Protein AF-A0A0B1SIL9-F1 (afdb_monomer_lite)

Organism: Oesophagostomum dentatum (NCBI:txid61180)

pLDDT: mean 81.11, std 19.88, range [37.44, 98.25]

Sequence (105 aa):
VKTVNPLFQSKFLFFVRHPEGQELKFEAFDDGTRKSLGTLTLPLNQLIKEPQMEYYQQTFMLTWGVHQCPMVLTVRLRGFEAAGKKPDIVKENAFSGEILIPHKS

Foldseek 3Di:
DDDLDDDDPDDDDDDDDCQQPDWDKDWDADPVVRHTPFMDIGRQNVLVPDVQSWDAQDWDFGDDPDDTRIDTDIDHDDDDDDPDDDPPDPPPPPPPDDDDDDDDD

InterPro domains:
  IPR000008 C2 domain [PF00168] (2-52)
  IPR035892 C2 domain superfamily [G3DSA:2.60.40.150] (1-82)
  IPR035892 C2 domain superfamily [SSF49562] (2-63)
  IPR051634 Extended Synaptotagmin [PTHR45761] (2-80)

Secondary structure (DSSP, 8-state):
---SS-----------S-GGG-EEEEEEE-TTT--EEEEEEEEHHHHTTSGGGEEEEEEEEES-TTS-EEEEEEEE------TT----------------PPPP-

Radius of gyration: 26.3 Å; chains: 1; bounding box: 76×40×65 Å

Structure (mmCIF, N/CA/C/O backbone):
data_AF-A0A0B1SIL9-F1
#
_entry.id   AF-A0A0B1SIL9-F1
#
loop_
_atom_site.group_PDB
_atom_site.id
_atom_site.type_symbol
_atom_site.label_atom_id
_atom_site.label_alt_id
_atom_site.label_comp_id
_atom_site.label_asym_id
_atom_site.label_entity_id
_atom_site.label_seq_id
_atom_site.pdbx_PDB_ins_code
_atom_site.Cartn_x
_atom_site.Cartn_y
_atom_site.Cartn_z
_atom_site.occupancy
_atom_site.B_iso_or_equiv
_atom_site.auth_seq_id
_atom_site.auth_comp_id
_atom_site.auth_asym_id
_atom_site.auth_atom_id
_atom_site.pdbx_PDB_model_num
ATOM 1 N N . VAL A 1 1 ? 3.093 -3.474 -24.631 1.00 71.25 1 VAL A N 1
ATOM 2 C CA . VAL A 1 1 ? 3.680 -2.109 -24.600 1.00 71.25 1 VAL A CA 1
ATOM 3 C C . VAL A 1 1 ? 4.773 -2.096 -23.542 1.00 71.25 1 VAL A C 1
ATOM 5 O O . VAL A 1 1 ? 4.522 -2.627 -22.470 1.00 7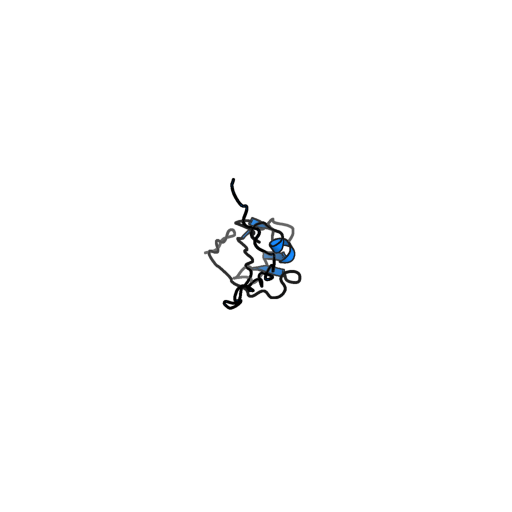1.25 1 VAL A O 1
ATOM 8 N N . LYS A 1 2 ? 5.971 -1.571 -23.834 1.00 84.25 2 LYS A N 1
ATOM 9 C CA . LYS A 1 2 ? 7.045 -1.386 -22.836 1.00 84.25 2 LYS A CA 1
ATOM 10 C C . LYS A 1 2 ? 6.952 0.038 -22.280 1.00 84.25 2 LYS A C 1
ATOM 12 O O . LYS A 1 2 ? 6.829 0.969 -23.068 1.00 84.25 2 LYS A O 1
ATOM 17 N N . THR A 1 3 ? 6.978 0.208 -20.962 1.00 89.38 3 THR A N 1
ATOM 18 C CA . THR A 1 3 ? 6.904 1.524 -20.305 1.00 89.38 3 THR A CA 1
ATOM 19 C C . THR A 1 3 ? 7.561 1.470 -18.928 1.00 89.38 3 THR A C 1
ATOM 21 O O . THR A 1 3 ? 7.523 0.431 -18.276 1.00 89.38 3 THR A O 1
ATOM 24 N N . VAL A 1 4 ? 8.135 2.592 -18.489 1.00 87.19 4 VAL A N 1
ATOM 25 C CA . VAL A 1 4 ? 8.618 2.799 -17.109 1.00 87.19 4 VAL A CA 1
ATOM 26 C C . VAL A 1 4 ? 7.605 3.550 -16.237 1.00 87.19 4 VAL A C 1
ATOM 28 O O . VAL A 1 4 ? 7.823 3.715 -15.045 1.00 87.19 4 VAL A O 1
ATOM 31 N N . ASN A 1 5 ? 6.487 3.984 -16.827 1.00 90.12 5 ASN A N 1
ATOM 32 C CA . ASN A 1 5 ? 5.357 4.604 -16.139 1.00 90.12 5 ASN A CA 1
ATOM 33 C C . ASN A 1 5 ? 4.074 3.817 -16.468 1.00 90.12 5 ASN A C 1
ATOM 35 O O . ASN A 1 5 ? 3.294 4.235 -17.332 1.00 90.12 5 ASN A O 1
ATOM 39 N N . PRO A 1 6 ? 3.912 2.603 -15.913 1.00 92.00 6 PRO A N 1
ATOM 40 C CA . PRO A 1 6 ? 2.749 1.772 -16.186 1.00 92.00 6 PRO A CA 1
ATOM 41 C C . PRO A 1 6 ? 1.500 2.339 -15.503 1.00 92.00 6 PRO A C 1
ATOM 43 O O . PRO A 1 6 ? 1.533 2.730 -14.339 1.00 92.00 6 PRO A O 1
ATOM 46 N N . LEU A 1 7 ? 0.374 2.329 -16.218 1.00 93.12 7 LEU A N 1
ATOM 47 C CA . LEU A 1 7 ? -0.933 2.659 -15.659 1.00 93.12 7 LEU A CA 1
ATOM 48 C C . LEU A 1 7 ? -1.717 1.369 -15.421 1.00 93.12 7 LEU A C 1
ATOM 50 O O . LEU A 1 7 ? -2.066 0.667 -16.369 1.00 93.12 7 LEU A O 1
ATOM 54 N N . PHE A 1 8 ? -2.032 1.090 -14.160 1.00 88.50 8 PHE A N 1
ATOM 55 C CA . PHE A 1 8 ? -2.903 -0.016 -13.779 1.00 88.50 8 PHE A CA 1
ATOM 56 C C . PHE A 1 8 ? -4.221 0.544 -13.249 1.00 88.50 8 PHE A C 1
ATOM 58 O O . PHE A 1 8 ? -4.250 1.221 -12.227 1.00 88.50 8 PHE A O 1
ATOM 65 N N . GLN A 1 9 ? -5.326 0.247 -13.929 1.00 89.19 9 GLN A N 1
ATOM 66 C CA . GLN A 1 9 ? -6.681 0.596 -13.479 1.00 89.19 9 GLN A CA 1
ATOM 67 C C . GLN A 1 9 ? -7.349 -0.595 -12.779 1.00 89.19 9 GLN A C 1
ATOM 69 O O . GLN A 1 9 ? -8.524 -0.890 -12.984 1.00 89.19 9 GLN A O 1
ATOM 74 N N . SER A 1 10 ? -6.569 -1.314 -11.974 1.00 93.94 10 SER A N 1
ATOM 75 C CA . SER A 1 10 ? -7.004 -2.531 -11.294 1.00 93.94 10 SER A CA 1
ATOM 76 C C . SER A 1 10 ? -7.476 -2.229 -9.876 1.00 93.94 10 SER A C 1
ATOM 78 O O . SER A 1 10 ? -6.916 -1.376 -9.188 1.00 93.94 10 SER A O 1
ATOM 80 N N . LYS A 1 11 ? -8.485 -2.972 -9.413 1.00 94.31 11 LYS A N 1
ATOM 81 C CA . LYS A 1 11 ? -8.968 -2.928 -8.030 1.00 94.31 11 LYS A CA 1
ATOM 82 C C . LYS A 1 11 ? -8.827 -4.304 -7.397 1.00 94.31 11 LYS A C 1
ATOM 84 O O . LYS A 1 11 ? -9.345 -5.282 -7.925 1.00 94.31 11 LYS A O 1
ATOM 89 N N . PHE A 1 12 ? -8.176 -4.349 -6.241 1.00 95.69 12 PHE A N 1
ATOM 90 C CA . PHE A 1 12 ? -7.998 -5.561 -5.448 1.00 95.69 12 PHE A CA 1
ATOM 91 C C . PHE A 1 12 ? -8.773 -5.437 -4.135 1.00 95.69 12 PHE A C 1
ATOM 93 O O . PHE A 1 12 ? -8.905 -4.342 -3.585 1.00 95.69 12 PHE A O 1
ATOM 100 N N . LEU A 1 13 ? -9.315 -6.554 -3.653 1.00 95.19 13 LEU A N 1
ATOM 101 C CA . LEU A 1 13 ? -10.065 -6.635 -2.402 1.00 95.19 13 LEU A CA 1
ATOM 102 C C . LEU A 1 13 ? -9.476 -7.752 -1.549 1.00 95.19 13 LEU A C 1
ATOM 104 O O . LEU A 1 13 ? -9.231 -8.850 -2.042 1.00 95.19 13 LEU A O 1
ATOM 108 N N . PHE A 1 14 ? -9.287 -7.465 -0.266 1.00 94.56 14 PHE A N 1
ATOM 109 C CA . PHE A 1 14 ? -8.729 -8.397 0.702 1.00 94.56 14 PHE A CA 1
ATOM 110 C C . PHE A 1 14 ? -9.626 -8.423 1.935 1.00 94.56 14 PHE A C 1
ATOM 112 O O . PHE A 1 14 ? -10.068 -7.374 2.404 1.00 94.56 14 PHE A O 1
ATOM 119 N N . PHE A 1 15 ? -9.878 -9.615 2.475 1.00 93.50 15 PHE A N 1
ATOM 120 C CA . PHE A 1 15 ? -10.466 -9.743 3.804 1.00 93.50 15 PHE A CA 1
ATOM 121 C C . PHE A 1 15 ? -9.363 -9.626 4.855 1.00 93.50 15 PHE A C 1
ATOM 123 O O . PHE A 1 15 ? -8.370 -10.350 4.809 1.00 93.50 15 PHE A O 1
ATOM 130 N N . VAL A 1 16 ? -9.561 -8.720 5.808 1.00 92.25 16 VAL A N 1
ATOM 131 C CA . VAL A 1 16 ? -8.613 -8.395 6.879 1.00 92.25 16 VAL A CA 1
ATOM 132 C C . VAL A 1 16 ? -9.298 -8.699 8.210 1.00 92.25 16 VAL A C 1
ATOM 134 O O . VAL A 1 16 ? -10.446 -8.304 8.401 1.00 92.25 16 VAL A O 1
ATOM 137 N N . ARG A 1 17 ? -8.633 -9.438 9.108 1.00 88.00 17 ARG A N 1
ATOM 138 C CA . ARG A 1 17 ? -9.217 -9.842 10.407 1.00 88.00 17 ARG A CA 1
ATOM 139 C C . ARG A 1 17 ? -8.736 -8.962 11.560 1.00 88.00 17 ARG A C 1
ATOM 141 O O . ARG A 1 17 ? -9.561 -8.419 12.279 1.00 88.00 17 ARG A O 1
ATOM 148 N N . HIS A 1 18 ? -7.420 -8.822 11.702 1.00 90.00 18 HIS A N 1
ATOM 149 C CA . HIS A 1 18 ? -6.767 -8.037 12.755 1.00 90.00 18 HIS A CA 1
ATOM 150 C C . HIS A 1 18 ? -5.871 -6.982 12.093 1.00 90.00 18 HIS A C 1
ATOM 152 O O . HIS A 1 18 ? -4.668 -7.214 11.933 1.00 90.00 18 HIS A O 1
ATOM 158 N N . PRO A 1 19 ? -6.447 -5.871 11.596 1.00 92.19 19 PRO A N 1
ATOM 159 C CA . PRO A 1 19 ? -5.714 -4.892 10.796 1.00 92.19 19 PRO A CA 1
ATOM 160 C C . PRO A 1 19 ? -4.514 -4.288 11.546 1.00 92.19 19 PRO A C 1
ATOM 162 O O . PRO A 1 19 ? -3.487 -4.013 10.941 1.00 92.19 19 PRO A O 1
ATOM 165 N N . GLU A 1 20 ? -4.573 -4.147 12.866 1.00 92.69 20 GLU A N 1
ATOM 166 C CA . GLU A 1 20 ? -3.492 -3.603 13.691 1.00 92.69 20 GLU A CA 1
ATOM 167 C C . GLU A 1 20 ? -2.175 -4.400 13.634 1.00 92.69 20 GLU A C 1
ATOM 169 O O . GLU A 1 20 ? -1.107 -3.822 13.843 1.00 92.69 20 GLU A O 1
ATOM 174 N N . GLY A 1 21 ? -2.240 -5.700 13.325 1.00 92.88 21 GLY A N 1
ATOM 175 C CA . GLY A 1 21 ? -1.082 -6.592 13.208 1.00 92.88 21 GLY A CA 1
ATOM 176 C C . GLY A 1 21 ? -0.768 -7.026 11.775 1.00 92.88 21 GLY A C 1
ATOM 177 O O . GLY A 1 21 ? 0.032 -7.938 11.581 1.00 92.88 21 GLY A O 1
ATOM 178 N N . GLN A 1 22 ? -1.427 -6.434 10.775 1.00 96.62 22 GLN A N 1
ATOM 179 C CA . GLN A 1 22 ? -1.303 -6.834 9.374 1.00 96.62 22 GLN A CA 1
ATOM 180 C C . GLN A 1 22 ? -0.716 -5.721 8.502 1.00 96.62 22 GLN A C 1
ATOM 182 O O . GLN A 1 22 ? -0.779 -4.530 8.809 1.00 96.62 22 GLN A O 1
ATOM 187 N N . GLU A 1 23 ? -0.139 -6.132 7.378 1.00 96.94 23 GLU A N 1
ATOM 188 C CA . GLU A 1 23 ? 0.521 -5.260 6.412 1.00 96.94 23 GLU A CA 1
ATOM 189 C C . GLU A 1 23 ? 0.127 -5.654 4.985 1.00 96.94 23 GLU A C 1
ATOM 191 O O . GLU A 1 23 ? -0.055 -6.835 4.680 1.00 96.94 23 GLU A O 1
ATOM 196 N N . LEU A 1 24 ? 0.001 -4.661 4.105 1.00 96.12 24 LEU A N 1
ATOM 197 C CA . LEU A 1 24 ? -0.116 -4.870 2.665 1.00 96.12 24 LEU A CA 1
ATOM 198 C C . LEU A 1 24 ? 1.270 -4.759 2.038 1.00 96.12 24 LEU A C 1
ATOM 200 O O . LEU A 1 24 ? 1.936 -3.735 2.184 1.00 96.12 24 LEU A O 1
ATOM 204 N N . LYS A 1 25 ? 1.694 -5.805 1.328 1.00 95.75 25 LYS A N 1
ATOM 205 C CA . LYS A 1 25 ? 2.962 -5.826 0.596 1.00 95.75 25 LYS A CA 1
ATOM 206 C C . LYS A 1 25 ? 2.706 -5.711 -0.891 1.00 95.75 25 LYS A C 1
ATOM 208 O O . LYS A 1 25 ? 1.916 -6.465 -1.453 1.00 95.75 25 LYS A O 1
ATOM 213 N N . PHE A 1 26 ? 3.422 -4.795 -1.512 1.00 93.56 26 PHE A N 1
ATOM 214 C CA . PHE A 1 26 ? 3.458 -4.598 -2.944 1.00 93.56 26 PHE A CA 1
ATOM 215 C C . PHE A 1 26 ? 4.864 -4.917 -3.420 1.00 93.56 26 PHE A C 1
ATOM 217 O O . PHE A 1 26 ? 5.845 -4.501 -2.805 1.00 93.56 26 PHE A O 1
ATOM 224 N N . GLU A 1 27 ? 4.949 -5.622 -4.535 1.00 92.94 27 GLU A N 1
ATOM 225 C CA . GLU A 1 27 ? 6.191 -5.829 -5.258 1.00 92.94 27 GLU A CA 1
ATOM 226 C C . GLU A 1 27 ? 5.937 -5.504 -6.724 1.00 92.94 27 GLU A C 1
ATOM 228 O O . GLU A 1 27 ? 5.012 -6.030 -7.343 1.00 92.94 27 GLU A O 1
ATOM 233 N N . ALA A 1 28 ? 6.749 -4.604 -7.264 1.00 90.62 28 ALA A N 1
ATOM 234 C CA . ALA A 1 28 ? 6.832 -4.386 -8.692 1.00 90.62 28 ALA A CA 1
ATOM 235 C C . ALA A 1 28 ? 7.937 -5.288 -9.237 1.00 90.62 28 ALA A C 1
ATOM 237 O O . ALA A 1 28 ? 9.032 -5.332 -8.683 1.00 90.62 28 ALA A O 1
ATOM 238 N N . PHE A 1 29 ? 7.676 -5.977 -10.340 1.00 90.56 29 PHE A N 1
ATOM 239 C CA . PHE A 1 29 ? 8.678 -6.765 -11.044 1.00 90.56 29 PHE A CA 1
ATOM 240 C C . PHE A 1 29 ? 8.540 -6.557 -12.548 1.00 90.56 29 PHE A C 1
ATOM 242 O O . PHE A 1 29 ? 7.453 -6.297 -13.066 1.00 90.56 29 PHE A O 1
ATOM 249 N N . ASP A 1 30 ? 9.659 -6.664 -13.254 1.00 89.94 30 ASP A N 1
ATOM 250 C CA . ASP A 1 30 ? 9.680 -6.668 -14.708 1.00 89.94 30 ASP A CA 1
ATOM 251 C C . ASP A 1 30 ? 9.194 -8.033 -15.214 1.00 89.94 30 ASP A C 1
ATOM 253 O O . ASP A 1 30 ? 9.762 -9.070 -14.875 1.00 89.94 30 ASP A O 1
ATOM 257 N N . ASP A 1 31 ? 8.124 -8.054 -16.010 1.00 89.69 31 ASP A N 1
ATOM 258 C CA . ASP A 1 31 ? 7.490 -9.306 -16.449 1.00 89.69 31 ASP A CA 1
ATOM 259 C C . ASP A 1 31 ? 8.392 -10.141 -17.378 1.00 89.69 31 ASP A C 1
ATOM 261 O O . ASP A 1 31 ? 8.342 -11.370 -17.353 1.00 89.69 31 ASP A O 1
ATOM 265 N N . GLY A 1 32 ? 9.266 -9.489 -18.155 1.00 90.56 32 GLY A N 1
ATOM 266 C CA . GLY A 1 32 ? 10.164 -10.168 -19.092 1.00 90.56 32 GLY A CA 1
ATOM 267 C C . GLY A 1 32 ? 11.365 -10.825 -18.411 1.00 90.56 32 GLY A C 1
ATOM 268 O O . GLY A 1 32 ? 11.687 -11.977 -18.685 1.00 90.56 32 GLY A O 1
ATOM 269 N N . THR A 1 33 ? 12.032 -10.095 -17.520 1.00 91.81 33 THR A N 1
ATOM 270 C CA . THR A 1 33 ? 13.249 -10.533 -16.817 1.00 91.81 33 THR A CA 1
ATOM 271 C C . THR A 1 33 ? 12.967 -11.164 -15.457 1.00 91.81 33 THR A C 1
ATOM 273 O O . THR A 1 33 ? 13.878 -11.726 -14.854 1.00 91.81 33 THR A O 1
ATOM 276 N N . ARG A 1 34 ? 11.727 -11.059 -14.956 1.00 90.94 34 ARG A N 1
ATOM 277 C CA . ARG A 1 34 ? 11.308 -11.447 -13.596 1.00 90.94 34 ARG A CA 1
ATOM 278 C C . ARG A 1 34 ? 12.083 -10.740 -12.478 1.00 90.94 34 ARG A C 1
ATOM 280 O O . ARG A 1 34 ? 12.044 -11.174 -11.331 1.00 90.94 34 ARG A O 1
ATOM 287 N N . LYS A 1 35 ? 12.785 -9.648 -12.788 1.00 89.75 35 LYS A N 1
ATOM 288 C CA . LYS A 1 35 ? 13.575 -8.894 -11.813 1.00 89.75 35 LYS A CA 1
ATOM 289 C C . LYS A 1 35 ? 12.670 -7.996 -10.968 1.00 89.75 35 LYS A C 1
ATOM 291 O O . LYS A 1 35 ? 11.854 -7.262 -11.520 1.00 89.75 35 LYS A O 1
ATOM 296 N N . SER A 1 36 ? 12.864 -8.005 -9.648 1.00 90.06 36 SER A N 1
ATOM 297 C CA . SER A 1 36 ? 12.205 -7.061 -8.737 1.00 90.06 36 SER A CA 1
ATOM 298 C C . SER A 1 36 ? 12.644 -5.621 -9.040 1.00 90.06 36 SER A C 1
ATOM 300 O O . SER A 1 36 ? 13.833 -5.339 -9.212 1.00 90.06 36 SER A O 1
ATOM 302 N N . LEU A 1 37 ? 11.670 -4.721 -9.144 1.00 89.56 37 LEU A N 1
ATOM 303 C CA . LEU A 1 37 ? 11.828 -3.288 -9.408 1.00 89.56 37 LEU A CA 1
ATOM 304 C C . LEU A 1 37 ? 11.625 -2.443 -8.149 1.00 89.56 37 LEU A C 1
ATOM 306 O O . LEU A 1 37 ? 11.930 -1.253 -8.163 1.00 89.56 37 LEU A O 1
ATOM 310 N N . GLY A 1 38 ? 11.102 -3.040 -7.080 1.00 91.75 38 GLY A N 1
ATOM 311 C CA . GLY A 1 38 ? 10.857 -2.342 -5.832 1.00 91.75 38 GLY A CA 1
ATOM 312 C C . GLY A 1 38 ? 9.766 -2.993 -5.001 1.00 91.75 38 GLY A C 1
ATOM 313 O O . GLY A 1 38 ? 8.860 -3.627 -5.544 1.00 91.75 38 GLY A O 1
ATOM 314 N N . THR A 1 39 ? 9.817 -2.801 -3.684 1.00 93.56 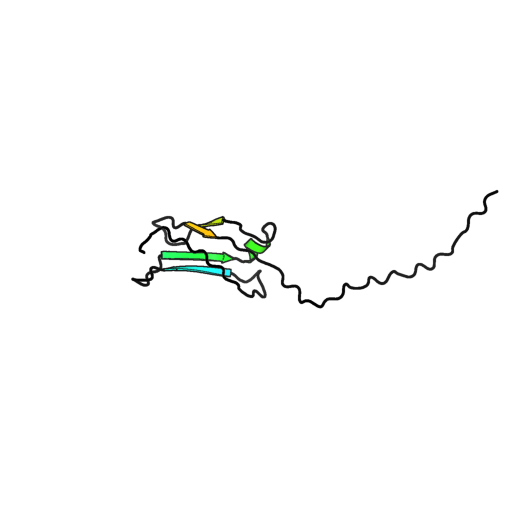39 THR A N 1
ATOM 315 C CA . THR A 1 39 ? 8.741 -3.237 -2.784 1.00 93.56 39 THR A CA 1
ATOM 316 C C . THR A 1 39 ? 8.208 -2.091 -1.939 1.00 93.56 39 THR A C 1
ATOM 318 O O . THR A 1 39 ? 8.935 -1.157 -1.610 1.00 93.56 39 THR A O 1
ATOM 321 N N . LEU A 1 40 ? 6.939 -2.166 -1.560 1.00 93.88 40 LEU A N 1
ATOM 322 C CA . LEU A 1 40 ? 6.312 -1.286 -0.580 1.00 93.88 40 LEU A CA 1
ATOM 323 C C . LEU A 1 40 ? 5.614 -2.154 0.458 1.00 93.88 40 LEU A C 1
ATOM 325 O O . LEU A 1 40 ? 4.817 -3.021 0.113 1.00 93.88 40 LEU A O 1
ATOM 329 N N . THR A 1 41 ? 5.880 -1.880 1.727 1.00 95.75 41 THR A N 1
ATOM 330 C CA . THR A 1 41 ? 5.152 -2.470 2.849 1.00 95.75 41 THR A CA 1
ATOM 331 C C . THR A 1 41 ? 4.337 -1.368 3.505 1.00 95.75 41 THR A C 1
ATOM 333 O O . THR A 1 41 ? 4.905 -0.386 3.975 1.00 95.75 41 THR A O 1
ATOM 336 N N . LEU A 1 42 ? 3.016 -1.529 3.528 1.00 96.06 42 LEU A N 1
ATOM 337 C CA . LEU A 1 42 ? 2.073 -0.602 4.142 1.00 96.06 42 LEU A CA 1
ATOM 338 C C . LEU A 1 42 ? 1.442 -1.250 5.386 1.00 96.06 42 LEU A C 1
ATOM 340 O O . LEU A 1 42 ? 0.552 -2.096 5.244 1.00 96.06 42 LEU A O 1
ATOM 344 N N . PRO A 1 43 ? 1.864 -0.865 6.601 1.00 96.56 43 PRO A N 1
ATOM 345 C CA . PRO A 1 43 ? 1.221 -1.300 7.834 1.00 96.56 43 PRO A CA 1
ATOM 346 C C . PRO A 1 43 ? -0.231 -0.811 7.898 1.00 96.56 43 PRO A C 1
ATOM 348 O O . PRO A 1 43 ? -0.507 0.387 7.796 1.00 96.56 43 PRO A O 1
ATOM 351 N N . LEU A 1 44 ? -1.184 -1.720 8.106 1.00 96.75 44 LEU A N 1
ATOM 352 C CA . LEU A 1 44 ? -2.599 -1.347 8.175 1.00 96.75 44 LEU A CA 1
ATOM 353 C C . LEU A 1 44 ? -2.926 -0.550 9.447 1.00 96.75 44 LEU A C 1
ATOM 355 O O . LEU A 1 44 ? -3.866 0.241 9.449 1.00 96.75 44 LEU A O 1
ATOM 359 N N . ASN A 1 45 ? -2.112 -0.671 10.498 1.00 95.88 45 ASN A N 1
ATOM 360 C CA . ASN A 1 45 ? -2.236 0.136 11.713 1.00 95.88 45 ASN A CA 1
ATOM 361 C C . ASN A 1 45 ? -2.048 1.651 11.484 1.00 95.88 45 ASN A C 1
ATOM 363 O O . ASN A 1 45 ? -2.530 2.443 12.295 1.00 95.88 45 ASN A O 1
ATOM 367 N N . GLN A 1 46 ? -1.356 2.060 10.414 1.00 95.31 46 GLN A N 1
ATOM 368 C CA . GLN A 1 46 ? -1.236 3.459 10.006 1.00 95.31 46 GLN A CA 1
ATOM 369 C C . GLN A 1 46 ? -2.511 3.898 9.290 1.00 95.31 46 GLN A C 1
ATOM 371 O O . GLN A 1 46 ? -3.119 4.885 9.690 1.00 95.31 46 GLN A O 1
ATOM 376 N N . LEU A 1 47 ? -2.991 3.088 8.340 1.00 96.75 47 LEU A N 1
ATOM 377 C CA . LEU A 1 47 ? -4.221 3.353 7.590 1.00 96.75 47 LEU A CA 1
ATOM 378 C C . LEU A 1 47 ? -5.452 3.515 8.495 1.00 96.75 47 LEU A C 1
ATOM 380 O O . LEU A 1 47 ? -6.291 4.365 8.229 1.00 96.75 47 LEU A O 1
ATOM 384 N N . ILE A 1 48 ? -5.566 2.734 9.576 1.00 95.62 48 ILE A N 1
ATOM 385 C CA . ILE A 1 48 ? -6.678 2.847 10.543 1.00 95.62 48 ILE A CA 1
ATOM 386 C C . ILE A 1 48 ? -6.752 4.246 11.180 1.00 95.62 48 ILE A C 1
ATOM 388 O O . ILE A 1 48 ? -7.832 4.691 11.559 1.00 95.62 48 ILE A O 1
ATOM 392 N N . LYS A 1 49 ? -5.613 4.930 11.327 1.00 95.69 49 LYS A N 1
ATOM 393 C CA . LYS A 1 49 ? -5.527 6.241 11.988 1.00 95.69 49 LYS A CA 1
ATOM 394 C C . LYS A 1 49 ? -5.858 7.399 11.048 1.00 95.69 49 LYS A C 1
ATOM 396 O O . LYS A 1 49 ? -6.047 8.516 11.523 1.00 95.69 49 LYS A O 1
ATOM 401 N N . GLU A 1 50 ? -5.925 7.142 9.746 1.00 97.38 50 GLU A N 1
ATOM 402 C CA . GLU A 1 50 ? -6.241 8.160 8.752 1.00 97.38 50 GLU A CA 1
ATOM 403 C C . GLU A 1 50 ? -7.735 8.512 8.751 1.00 97.38 50 GLU A C 1
ATOM 405 O O . GLU A 1 50 ? -8.588 7.659 9.039 1.00 97.38 50 GLU A O 1
ATOM 410 N N . PRO A 1 51 ? -8.095 9.746 8.356 1.00 96.75 51 PRO A N 1
ATOM 411 C CA . PRO A 1 51 ? -9.479 10.108 8.091 1.00 96.75 51 PRO A CA 1
ATOM 412 C C . PRO A 1 51 ? -10.128 9.119 7.123 1.00 96.75 51 PRO A C 1
ATOM 414 O O . PRO A 1 51 ? -9.565 8.771 6.087 1.00 96.75 51 PRO A O 1
ATOM 417 N N . GLN A 1 52 ? -11.327 8.648 7.472 1.00 96.06 52 GLN A N 1
ATOM 418 C CA . GLN A 1 52 ? -12.066 7.653 6.683 1.00 96.06 52 GLN A CA 1
ATOM 419 C C . GLN A 1 52 ? -11.299 6.335 6.454 1.00 96.06 52 GLN A C 1
ATOM 421 O O . GLN A 1 52 ? -11.693 5.557 5.584 1.00 96.06 52 GLN A O 1
ATOM 426 N N . MET A 1 53 ? -10.238 6.066 7.225 1.00 97.31 53 MET A N 1
ATOM 427 C CA . MET A 1 53 ? -9.332 4.929 7.050 1.00 97.31 53 MET A CA 1
ATOM 428 C C . MET A 1 53 ? -8.874 4.774 5.591 1.00 97.31 53 MET A C 1
ATOM 430 O O . MET A 1 53 ? -9.021 3.706 4.977 1.00 97.31 53 MET A O 1
ATOM 434 N N . GLU A 1 54 ? -8.425 5.882 5.000 1.00 98.19 54 GLU A N 1
ATOM 435 C CA . GLU A 1 54 ? -8.163 5.996 3.571 1.00 98.19 54 GLU A CA 1
ATOM 436 C C . GLU A 1 54 ? -6.877 6.766 3.254 1.00 98.19 54 GLU A C 1
ATOM 438 O O . GLU A 1 54 ? -6.668 7.880 3.718 1.00 98.19 54 GLU A O 1
ATOM 443 N N . TYR A 1 55 ? -6.078 6.196 2.350 1.00 98.25 55 TYR A N 1
ATOM 444 C CA . TYR A 1 55 ? -5.127 6.938 1.531 1.00 98.25 55 TYR A CA 1
ATOM 445 C C . TYR A 1 55 ? -5.756 7.149 0.157 1.00 98.25 55 TYR A C 1
ATOM 447 O O . TYR A 1 55 ? -6.025 6.174 -0.546 1.00 98.25 55 TYR A O 1
ATOM 455 N N . TYR A 1 56 ? -6.004 8.396 -0.237 1.00 97.69 56 TYR A N 1
ATOM 456 C CA . TYR A 1 56 ? -6.605 8.719 -1.531 1.00 97.69 56 TYR A CA 1
ATOM 457 C C . TYR A 1 56 ? -5.555 9.278 -2.490 1.00 97.69 56 TYR A C 1
ATOM 459 O O . TYR A 1 56 ? -4.997 10.338 -2.227 1.00 97.69 56 TYR A O 1
ATOM 467 N N . GLN A 1 57 ? -5.303 8.573 -3.600 1.00 96.50 57 GLN A N 1
ATOM 468 C CA . GLN A 1 57 ? -4.298 8.951 -4.607 1.00 96.50 57 GLN A CA 1
ATOM 469 C C . GLN A 1 57 ? -2.939 9.341 -3.995 1.00 96.50 57 GLN A C 1
ATOM 471 O O . GLN A 1 57 ? -2.288 10.293 -4.422 1.00 96.50 57 GLN A O 1
ATOM 476 N N . GLN A 1 58 ? -2.513 8.598 -2.975 1.00 97.00 58 GLN A N 1
ATOM 477 C CA . GLN A 1 58 ? -1.276 8.853 -2.253 1.00 97.00 58 GLN A CA 1
ATOM 478 C C . GLN A 1 58 ? -0.089 8.280 -3.028 1.00 97.00 58 GLN A C 1
ATOM 480 O O . GLN A 1 58 ? -0.132 7.136 -3.490 1.00 97.00 58 GLN A O 1
ATOM 485 N N . THR A 1 59 ? 0.987 9.060 -3.128 1.00 95.50 59 THR A N 1
ATOM 486 C CA . THR A 1 59 ? 2.272 8.587 -3.651 1.00 95.50 59 THR A CA 1
ATOM 487 C C . THR A 1 59 ? 3.048 7.871 -2.552 1.00 95.50 59 THR A C 1
ATOM 489 O O . THR A 1 59 ? 3.281 8.433 -1.479 1.00 95.50 59 THR A O 1
ATOM 492 N N . PHE A 1 60 ? 3.487 6.654 -2.850 1.00 94.12 60 PHE A N 1
ATOM 493 C CA . PHE A 1 60 ? 4.385 5.844 -2.037 1.00 94.12 60 PHE A CA 1
ATOM 494 C C . PHE A 1 60 ? 5.672 5.569 -2.811 1.00 94.12 60 PHE A C 1
ATOM 496 O O . PHE A 1 60 ? 5.641 5.426 -4.032 1.00 94.12 60 PHE A O 1
ATOM 503 N N . MET A 1 61 ? 6.798 5.464 -2.109 1.00 92.62 61 MET A N 1
ATOM 504 C CA . MET A 1 61 ? 8.083 5.143 -2.731 1.00 92.62 61 MET A CA 1
ATOM 505 C C . MET A 1 61 ? 8.376 3.661 -2.544 1.00 92.62 61 MET A C 1
ATOM 507 O O . MET A 1 61 ? 8.349 3.167 -1.415 1.00 92.62 61 MET A O 1
ATOM 511 N N . LEU A 1 62 ? 8.661 2.955 -3.637 1.00 91.50 62 LEU A N 1
ATOM 512 C CA . LEU A 1 62 ? 9.176 1.597 -3.537 1.00 91.50 62 LEU A CA 1
ATOM 513 C C . LEU A 1 62 ? 10.624 1.627 -3.025 1.00 91.50 62 LEU A C 1
ATOM 515 O O . LEU A 1 62 ? 11.393 2.544 -3.320 1.00 91.50 62 LEU A O 1
ATOM 519 N N . THR A 1 63 ? 10.991 0.610 -2.252 1.00 85.25 63 THR A N 1
ATOM 520 C CA . THR A 1 63 ? 12.368 0.357 -1.818 1.00 85.25 63 THR A CA 1
ATOM 521 C C . THR A 1 63 ? 13.270 0.028 -3.020 1.00 85.25 63 THR A C 1
ATOM 523 O O . THR A 1 63 ? 12.759 -0.245 -4.103 1.00 85.25 63 THR A O 1
ATOM 526 N N . TRP A 1 64 ? 14.596 0.021 -2.800 1.00 70.94 64 TRP A N 1
ATOM 527 C CA . TRP A 1 64 ? 15.725 -0.073 -3.757 1.00 70.94 64 TRP A CA 1
ATOM 528 C C . TRP A 1 64 ? 16.356 1.284 -4.128 1.00 70.94 64 TRP A C 1
ATOM 530 O O . TRP A 1 64 ? 15.963 1.990 -5.053 1.00 70.94 64 TRP A O 1
ATOM 540 N N . GLY A 1 65 ? 17.385 1.646 -3.352 1.00 57.06 65 GLY A N 1
ATOM 541 C CA . GLY A 1 65 ? 18.080 2.929 -3.404 1.00 57.06 65 GLY A CA 1
ATOM 542 C C . GLY A 1 65 ? 19.095 3.036 -4.535 1.00 57.06 65 GLY A C 1
ATOM 543 O O . GLY A 1 65 ? 20.268 2.765 -4.327 1.00 57.06 65 GLY A O 1
ATOM 544 N N . VAL A 1 66 ? 18.635 3.489 -5.701 1.00 56.88 66 VAL A N 1
ATOM 545 C CA . VAL A 1 66 ? 19.429 4.330 -6.627 1.00 56.88 66 VAL A CA 1
ATOM 546 C C . VAL A 1 66 ? 18.513 5.189 -7.511 1.00 56.88 66 VAL A C 1
ATOM 548 O O . VAL A 1 66 ? 18.898 6.275 -7.933 1.00 56.88 66 VAL A O 1
ATOM 551 N N . HIS A 1 67 ? 17.270 4.746 -7.732 1.00 61.69 67 HIS A N 1
ATOM 552 C CA . HIS A 1 67 ? 16.235 5.493 -8.442 1.00 61.69 67 HIS A CA 1
ATOM 553 C C . HIS A 1 67 ? 14.963 5.542 -7.593 1.00 61.69 67 HIS A C 1
ATOM 555 O O . HIS A 1 67 ? 14.510 4.527 -7.078 1.00 61.69 67 HIS A O 1
ATOM 561 N N . GLN A 1 68 ? 14.393 6.734 -7.438 1.00 72.00 68 GLN A N 1
ATOM 562 C CA . GLN A 1 68 ? 13.092 6.918 -6.803 1.00 72.00 68 GLN A CA 1
ATOM 563 C C . GLN A 1 68 ? 12.018 6.262 -7.689 1.00 72.00 68 GLN A C 1
ATOM 565 O O . GLN A 1 68 ? 11.854 6.671 -8.838 1.00 72.00 68 GLN A O 1
ATOM 570 N N . CYS A 1 69 ? 11.301 5.254 -7.184 1.00 86.38 69 CYS A N 1
ATOM 571 C CA . CYS A 1 69 ? 10.209 4.596 -7.908 1.00 86.38 69 CYS A CA 1
ATOM 572 C C . CYS A 1 69 ? 8.869 4.914 -7.222 1.00 86.38 69 CYS A C 1
ATOM 574 O O . CYS A 1 69 ? 8.516 4.257 -6.238 1.00 86.38 69 CYS A O 1
ATOM 576 N N . PRO A 1 70 ? 8.150 5.958 -7.674 1.00 91.88 70 PRO A N 1
ATOM 577 C CA . PRO A 1 70 ? 6.866 6.321 -7.098 1.00 91.88 70 PRO A CA 1
ATOM 578 C C . PRO A 1 70 ? 5.749 5.390 -7.587 1.00 91.88 70 PRO A C 1
ATOM 580 O O . PRO A 1 70 ? 5.669 5.048 -8.766 1.00 91.88 70 PRO A O 1
ATOM 583 N N . MET A 1 71 ? 4.837 5.047 -6.684 1.00 92.25 71 MET A N 1
ATOM 584 C CA . MET A 1 71 ? 3.589 4.343 -6.961 1.00 92.25 71 MET A CA 1
ATOM 585 C C . MET A 1 71 ? 2.431 5.150 -6.376 1.00 92.25 71 MET A C 1
ATOM 587 O O . MET A 1 71 ? 2.445 5.485 -5.194 1.00 92.25 71 MET A O 1
ATOM 591 N N . VAL A 1 72 ? 1.421 5.455 -7.191 1.00 95.69 72 VAL A N 1
ATOM 592 C CA . VAL A 1 72 ? 0.216 6.164 -6.738 1.00 95.69 72 VAL A CA 1
ATOM 593 C C . VAL A 1 72 ? -0.886 5.150 -6.464 1.00 95.69 72 VAL A C 1
ATOM 595 O O . VAL A 1 72 ? -1.250 4.382 -7.354 1.00 95.69 72 VAL A O 1
ATOM 598 N N . LEU A 1 73 ? -1.425 5.150 -5.243 1.00 96.81 73 LEU A N 1
ATOM 599 C CA . LEU A 1 73 ? -2.464 4.214 -4.814 1.00 96.81 73 LEU A CA 1
ATOM 600 C C . LEU A 1 73 ? -3.620 4.927 -4.112 1.00 96.81 73 LEU A C 1
ATOM 602 O O . LEU A 1 73 ? -3.429 5.892 -3.374 1.00 96.81 73 LEU A O 1
ATOM 606 N N . THR A 1 74 ? -4.816 4.364 -4.271 1.00 97.75 74 THR A N 1
ATOM 607 C CA . THR A 1 74 ? -5.923 4.579 -3.336 1.00 97.75 74 THR A CA 1
ATOM 608 C C . THR A 1 74 ? -6.114 3.310 -2.517 1.00 97.75 74 THR A C 1
ATOM 610 O O . THR A 1 74 ? -6.414 2.253 -3.075 1.00 97.75 74 THR A O 1
ATOM 613 N N . VAL A 1 75 ? -5.962 3.408 -1.198 1.00 97.88 75 VAL A N 1
ATOM 614 C CA . VAL A 1 75 ? -6.119 2.293 -0.257 1.00 97.88 75 VAL A CA 1
ATOM 615 C C . VAL A 1 75 ? -7.206 2.656 0.743 1.00 97.88 75 VAL A C 1
ATOM 617 O O . VAL A 1 75 ? -7.159 3.717 1.354 1.00 97.88 75 VAL A O 1
ATOM 620 N N . ARG A 1 76 ? -8.199 1.780 0.907 1.00 97.69 76 ARG A N 1
ATOM 621 C CA . ARG A 1 76 ? -9.342 1.993 1.801 1.00 97.69 76 ARG A CA 1
ATOM 622 C C . ARG A 1 76 ? -9.530 0.779 2.686 1.00 97.69 76 ARG A C 1
ATOM 624 O O . ARG A 1 76 ? -9.724 -0.321 2.170 1.00 97.69 76 ARG A O 1
ATOM 631 N N . LEU A 1 77 ? -9.555 0.995 3.994 1.00 96.25 77 LEU A N 1
ATOM 632 C CA . LEU A 1 77 ? -10.018 -0.001 4.947 1.00 96.25 77 LEU A CA 1
ATOM 633 C C . LEU A 1 77 ? -11.479 0.293 5.300 1.00 96.25 77 LEU A C 1
ATOM 635 O O . LEU A 1 77 ? -11.879 1.444 5.489 1.00 96.25 77 LEU A O 1
ATOM 639 N N . ARG A 1 78 ? -12.312 -0.745 5.326 1.00 94.44 78 ARG A N 1
ATOM 640 C CA . ARG A 1 78 ? -13.739 -0.633 5.644 1.00 94.44 78 ARG A CA 1
ATOM 641 C C . ARG A 1 78 ? -14.100 -1.715 6.650 1.00 94.44 78 ARG A C 1
ATOM 643 O O . ARG A 1 78 ? -13.747 -2.875 6.455 1.00 94.44 78 ARG A O 1
ATOM 650 N N . GLY A 1 79 ? -14.782 -1.313 7.721 1.00 89.00 79 GLY A N 1
ATOM 651 C CA . GLY A 1 79 ? -15.329 -2.248 8.696 1.00 89.00 79 GLY A CA 1
ATOM 652 C C . GLY A 1 79 ? -16.395 -3.118 8.039 1.00 89.00 79 GLY A C 1
ATOM 653 O O . GLY A 1 79 ? -17.220 -2.621 7.273 1.00 89.00 79 GLY A O 1
ATOM 654 N N . PHE A 1 80 ? -16.355 -4.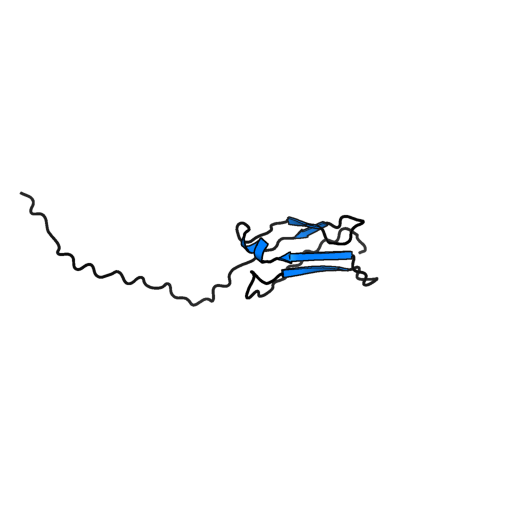416 8.321 1.00 77.50 80 PHE A N 1
ATOM 655 C CA . PHE A 1 80 ? -17.397 -5.335 7.893 1.00 77.50 80 PHE A CA 1
ATOM 656 C C . PHE A 1 80 ? -18.435 -5.429 9.007 1.00 77.50 80 PHE A C 1
ATOM 658 O O . PHE A 1 80 ? -18.192 -6.060 10.034 1.00 77.50 80 PHE A O 1
ATOM 665 N N . GLU A 1 81 ? -19.585 -4.788 8.824 1.00 75.50 81 GLU A N 1
ATOM 666 C CA . GLU A 1 81 ? -20.732 -5.038 9.686 1.00 75.50 81 GLU A CA 1
ATOM 667 C C . GLU A 1 81 ? -21.510 -6.216 9.104 1.00 75.50 81 GLU A C 1
ATOM 669 O O . GLU A 1 81 ? -22.060 -6.141 8.004 1.00 75.50 81 GLU A O 1
ATOM 674 N N . ALA A 1 82 ? -21.513 -7.342 9.821 1.00 68.31 82 ALA A N 1
ATOM 675 C CA . ALA A 1 82 ? -22.368 -8.458 9.458 1.00 68.31 82 ALA A CA 1
ATOM 676 C C . ALA A 1 82 ? -23.821 -7.978 9.519 1.00 68.31 82 ALA A C 1
ATOM 678 O O . ALA A 1 82 ? -24.282 -7.522 10.567 1.00 68.31 82 ALA A O 1
ATOM 679 N N . ALA A 1 83 ? -24.534 -8.073 8.397 1.00 63.66 83 ALA A N 1
ATOM 680 C CA . ALA A 1 83 ? 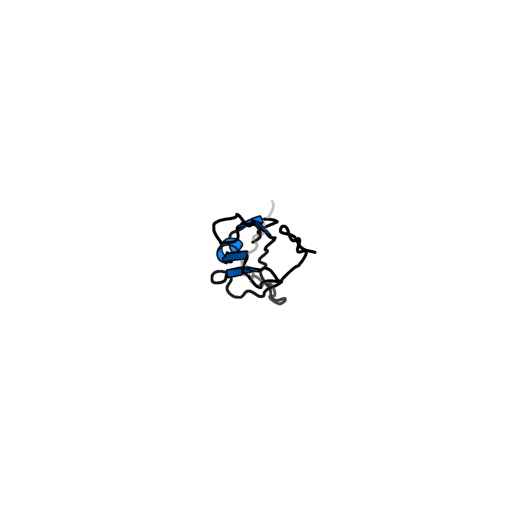-25.946 -7.733 8.327 1.00 63.66 83 ALA A CA 1
ATOM 681 C C . ALA A 1 83 ? -26.724 -8.616 9.321 1.00 63.66 83 ALA A C 1
ATOM 683 O O . ALA A 1 83 ? -26.985 -9.784 9.039 1.00 63.66 83 ALA A O 1
ATOM 684 N N . GLY A 1 84 ? -27.034 -8.091 10.514 1.00 60.66 84 GLY A N 1
ATOM 685 C CA . GLY A 1 84 ? -27.749 -8.868 11.530 1.00 60.66 84 GLY A CA 1
ATOM 686 C C . GLY A 1 84 ? -27.649 -8.452 13.000 1.00 60.66 84 GLY A C 1
ATOM 687 O O . GLY A 1 84 ? -28.312 -9.093 13.814 1.00 60.66 84 GLY A O 1
ATOM 688 N N . LYS A 1 85 ? -26.911 -7.405 13.396 1.00 50.97 85 LYS A N 1
ATOM 689 C CA . LYS A 1 85 ? -27.084 -6.856 14.754 1.00 50.97 85 LYS A CA 1
ATOM 690 C C . LYS A 1 85 ? -28.331 -5.970 14.782 1.00 50.97 85 LYS A C 1
ATOM 692 O O . LYS A 1 85 ? -28.320 -4.853 14.276 1.00 50.97 85 LYS A O 1
ATOM 697 N N . LYS A 1 86 ? -29.431 -6.480 15.352 1.00 51.81 86 LYS A N 1
ATOM 698 C CA . LYS A 1 86 ? -30.544 -5.617 15.777 1.00 51.81 86 LYS A CA 1
ATOM 699 C C . LYS A 1 86 ? -29.964 -4.575 16.746 1.00 51.81 86 LYS A C 1
ATOM 701 O O . LYS A 1 86 ? -29.199 -4.985 17.618 1.00 51.81 86 LYS A O 1
ATOM 706 N N . PRO A 1 87 ? -30.286 -3.278 16.607 1.00 52.06 87 PRO A N 1
ATOM 707 C CA . PRO A 1 87 ? -29.855 -2.286 17.582 1.00 52.06 87 PRO A CA 1
ATOM 708 C C . PRO A 1 87 ? -30.354 -2.717 18.962 1.00 52.06 87 PRO A C 1
ATOM 710 O O . PRO A 1 87 ? -31.521 -3.092 19.108 1.00 52.06 87 PRO A O 1
ATOM 713 N N . ASP A 1 88 ? -29.458 -2.719 19.948 1.00 58.22 88 ASP A N 1
ATOM 714 C CA . ASP A 1 88 ? -29.811 -3.005 21.333 1.00 58.22 88 ASP A CA 1
ATOM 715 C C . ASP A 1 88 ? -30.896 -2.008 21.756 1.00 58.22 88 ASP A C 1
ATOM 717 O O . ASP A 1 88 ? -30.667 -0.799 21.811 1.00 58.22 88 ASP A O 1
ATOM 721 N N . ILE A 1 89 ? -32.108 -2.510 22.006 1.00 55.00 89 ILE A N 1
ATOM 722 C CA . ILE A 1 89 ? -33.181 -1.717 22.602 1.00 55.00 89 ILE A CA 1
ATOM 723 C C . ILE A 1 89 ? -32.676 -1.328 23.989 1.00 55.00 89 ILE A C 1
ATOM 725 O O . ILE A 1 89 ? -32.618 -2.165 24.893 1.00 55.00 89 ILE A O 1
ATOM 729 N N . VAL A 1 90 ? -32.284 -0.064 24.150 1.00 52.03 90 VAL A N 1
ATOM 730 C CA . VAL A 1 90 ? -32.048 0.532 25.462 1.00 52.03 90 VAL A CA 1
ATOM 731 C C . VAL A 1 90 ? -33.343 0.344 26.243 1.00 52.03 90 VAL A C 1
ATOM 733 O O . VAL A 1 90 ? -34.377 0.900 25.877 1.00 52.03 90 VAL A O 1
ATOM 736 N N . LYS A 1 91 ? -33.312 -0.499 27.280 1.00 43.78 91 LYS A N 1
ATOM 737 C CA . LYS A 1 91 ? -34.415 -0.601 28.233 1.00 43.78 91 LYS A CA 1
ATOM 738 C C . LYS A 1 91 ? -34.524 0.756 28.909 1.00 43.78 91 LYS A C 1
ATOM 740 O O . LYS A 1 91 ? -33.713 1.089 29.769 1.00 43.78 91 LYS A O 1
ATOM 745 N N . GLU A 1 92 ? -35.493 1.543 28.467 1.00 44.06 92 GLU A N 1
ATOM 746 C CA . GLU A 1 92 ? -35.945 2.725 29.174 1.00 44.06 92 GLU A CA 1
ATOM 747 C C . GLU A 1 92 ? -36.351 2.247 30.570 1.00 44.06 92 GLU A C 1
ATOM 749 O O . GLU A 1 92 ? -37.278 1.448 30.733 1.00 44.06 92 GLU A O 1
ATOM 754 N N . ASN A 1 93 ? -35.557 2.623 31.572 1.00 37.44 93 ASN A N 1
ATOM 755 C CA . ASN A 1 93 ? -35.914 2.401 32.960 1.00 37.44 93 ASN A CA 1
ATOM 756 C C . ASN A 1 93 ? -37.286 3.041 33.153 1.00 37.44 93 ASN A C 1
ATOM 758 O O . ASN A 1 93 ? -37.419 4.254 33.005 1.00 37.44 93 ASN A O 1
ATOM 762 N N . ALA A 1 94 ? -38.291 2.218 33.452 1.00 43.06 94 ALA A N 1
ATOM 763 C CA . ALA A 1 94 ? -39.596 2.676 33.881 1.00 43.06 94 ALA A CA 1
ATOM 764 C C . ALA A 1 94 ? -39.393 3.621 35.071 1.00 43.06 94 ALA A C 1
ATOM 766 O O . ALA A 1 94 ? -39.120 3.187 36.190 1.00 43.06 94 ALA A O 1
ATOM 767 N N . PHE A 1 95 ? -39.460 4.924 34.810 1.00 38.25 95 PHE A N 1
ATOM 768 C CA . PHE A 1 95 ? -39.450 5.931 35.850 1.00 38.25 95 PHE A CA 1
ATOM 769 C C . PHE A 1 95 ? -40.841 5.915 36.477 1.00 38.25 95 PHE A C 1
ATOM 771 O O . PHE A 1 95 ? -41.781 6.535 35.984 1.00 38.25 95 PHE A O 1
ATOM 778 N N . SE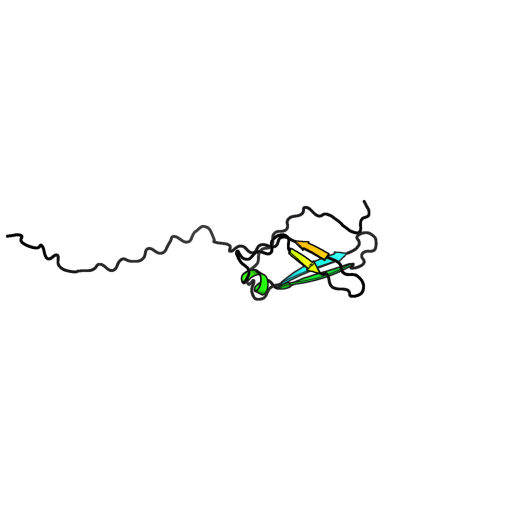R A 1 96 ? -40.985 5.143 37.553 1.00 43.44 96 SER A N 1
ATOM 779 C CA . SER A 1 96 ? -42.090 5.265 38.496 1.00 43.44 96 SER A CA 1
ATOM 780 C C . SER A 1 96 ? -41.910 6.571 39.277 1.00 43.44 96 SER A C 1
ATOM 782 O O . SER A 1 96 ? -41.410 6.574 40.399 1.00 43.44 96 SER A O 1
ATOM 784 N N . GLY A 1 97 ? -42.236 7.693 38.642 1.00 38.28 97 GLY A N 1
ATOM 785 C CA . GLY A 1 97 ? -42.354 8.997 39.284 1.00 38.28 97 GLY A CA 1
ATOM 786 C C . GLY A 1 97 ? -43.808 9.437 39.219 1.00 38.28 97 GLY A C 1
ATOM 787 O O . GLY A 1 97 ? -44.380 9.498 38.133 1.00 38.28 97 GLY A O 1
ATOM 788 N N . GLU A 1 98 ? -44.417 9.682 40.377 1.00 41.47 98 GLU A N 1
ATOM 789 C CA . GLU A 1 98 ? -45.798 10.147 40.504 1.00 41.47 98 GLU A CA 1
ATOM 790 C C . GLU A 1 98 ? -46.060 11.414 39.676 1.00 41.47 98 GLU A C 1
ATOM 792 O O . GLU A 1 98 ? -45.271 12.361 39.662 1.00 41.47 98 GLU A O 1
ATOM 797 N N . ILE A 1 99 ? -47.208 11.435 38.998 1.00 43.62 99 ILE A N 1
ATOM 798 C CA . ILE A 1 99 ? -47.701 12.595 38.258 1.00 43.62 99 ILE A CA 1
ATOM 799 C C . ILE A 1 99 ? -48.291 13.588 39.267 1.00 43.62 99 ILE A C 1
ATOM 801 O O . ILE A 1 99 ? -49.383 13.373 39.789 1.00 43.62 99 ILE A O 1
ATOM 805 N N . LEU A 1 100 ? -47.602 14.705 39.506 1.00 38.16 100 LEU A N 1
ATOM 806 C CA . LEU A 1 100 ? -48.192 15.887 40.139 1.00 38.16 100 LEU A CA 1
ATOM 807 C C . LEU A 1 100 ? -48.871 16.746 39.066 1.00 38.16 100 LEU A C 1
ATOM 809 O O . LEU A 1 100 ? -48.209 17.379 38.245 1.00 38.16 100 LEU A O 1
ATOM 813 N N . ILE A 1 101 ? -50.204 16.770 39.078 1.00 45.62 101 ILE A N 1
ATOM 814 C CA . ILE A 1 101 ? -51.005 17.691 38.264 1.00 45.62 101 ILE A CA 1
ATOM 815 C C . ILE A 1 101 ? -51.086 19.028 39.020 1.00 45.62 101 ILE A C 1
ATOM 817 O O . ILE A 1 101 ? -51.623 19.049 40.130 1.00 45.62 101 ILE A O 1
ATOM 821 N N . PRO A 1 102 ? -50.592 20.157 38.479 1.00 41.00 102 PRO A N 1
ATOM 822 C CA . PRO A 1 102 ? -50.775 21.446 39.129 1.00 41.00 102 PRO A CA 1
ATOM 823 C C . PRO A 1 102 ? -52.229 21.910 38.984 1.00 41.00 102 PRO A C 1
ATOM 825 O O . PRO A 1 102 ? -52.737 22.100 37.878 1.00 41.00 102 PRO A O 1
ATOM 828 N N . HIS A 1 103 ? -52.886 22.122 40.124 1.00 42.59 103 HIS A N 1
ATOM 829 C CA . HIS A 1 103 ? -54.150 22.843 40.217 1.00 42.59 103 HIS A CA 1
ATOM 830 C C . HIS A 1 103 ? -53.894 24.310 39.842 1.00 42.59 103 HIS A C 1
ATOM 832 O O . HIS A 1 103 ? -53.102 24.986 40.500 1.00 42.59 103 HIS A O 1
ATOM 838 N N . LYS A 1 104 ? -54.530 24.810 38.778 1.00 47.53 104 LYS A N 1
ATOM 839 C CA . LYS A 1 104 ? -54.581 26.254 38.515 1.00 47.53 104 LYS A CA 1
ATOM 840 C C . LYS A 1 104 ? -55.766 26.844 39.275 1.00 47.53 104 LYS A C 1
ATOM 842 O O . LYS A 1 104 ? -56.871 26.316 39.170 1.00 47.53 104 LYS A O 1
ATOM 847 N N . SER A 1 105 ? -55.487 27.874 40.070 1.00 54.28 105 SER A N 1
ATOM 848 C CA . SER A 1 105 ? -56.479 28.768 40.678 1.00 54.28 105 SER A CA 1
ATOM 849 C C . SER A 1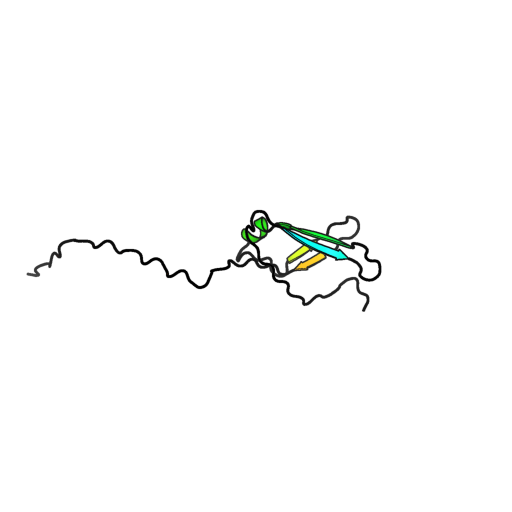 105 ? -57.243 29.567 39.630 1.00 54.28 105 SER A C 1
ATOM 851 O O . SER A 1 105 ? -56.651 29.833 38.556 1.00 54.28 105 SER A O 1
#